Protein AF-A0A968PWA2-F1 (afdb_monomer)

Structure (mmCIF, N/CA/C/O backbone):
data_AF-A0A968PWA2-F1
#
_entry.id   AF-A0A968PWA2-F1
#
loop_
_atom_site.group_PDB
_atom_site.id
_atom_site.type_symbol
_atom_site.label_atom_id
_atom_site.label_alt_id
_atom_site.label_comp_id
_atom_site.label_asym_id
_atom_site.label_entity_id
_atom_site.label_seq_id
_atom_site.pdbx_PDB_ins_code
_atom_site.Cartn_x
_atom_site.Cartn_y
_atom_site.Cartn_z
_atom_site.occupancy
_atom_site.B_iso_or_equiv
_atom_site.auth_seq_id
_atom_site.auth_comp_id
_atom_site.auth_asym_id
_atom_site.auth_atom_id
_atom_site.pdbx_PDB_model_num
ATOM 1 N N . MET A 1 1 ? 65.175 -6.551 -15.500 1.00 68.94 1 MET A N 1
ATOM 2 C CA . MET A 1 1 ? 64.047 -7.483 -15.265 1.00 68.94 1 MET A CA 1
ATOM 3 C C . MET A 1 1 ? 63.043 -6.931 -14.249 1.00 68.94 1 MET A C 1
ATOM 5 O O . MET A 1 1 ? 61.898 -6.729 -14.619 1.00 68.94 1 MET A O 1
ATOM 9 N N . LEU A 1 2 ? 63.462 -6.571 -13.027 1.00 73.69 2 LEU A N 1
ATOM 10 C CA . LEU A 1 2 ? 62.563 -6.070 -11.966 1.00 73.69 2 LEU A CA 1
ATOM 11 C C . LEU A 1 2 ? 61.822 -4.754 -12.308 1.00 73.69 2 LEU A C 1
ATOM 13 O O . LEU A 1 2 ? 60.640 -4.617 -12.016 1.00 73.69 2 LEU A O 1
ATOM 17 N N . SER A 1 3 ? 62.492 -3.808 -12.983 1.00 75.06 3 SER A N 1
ATOM 18 C CA . SER A 1 3 ? 61.883 -2.525 -13.391 1.00 75.06 3 SER A CA 1
ATOM 19 C C . SER A 1 3 ? 60.801 -2.688 -14.472 1.00 75.06 3 SER A C 1
ATOM 21 O O . SER A 1 3 ? 59.752 -2.054 -14.405 1.00 75.06 3 SER A O 1
ATOM 23 N N . LEU A 1 4 ? 61.020 -3.609 -15.422 1.00 81.75 4 LEU A N 1
ATOM 24 C CA . LEU A 1 4 ? 60.056 -3.929 -16.481 1.00 81.75 4 LEU A CA 1
ATOM 25 C C . LEU A 1 4 ? 58.788 -4.561 -15.889 1.00 81.75 4 LEU A C 1
ATOM 27 O O . LEU A 1 4 ? 57.685 -4.151 -16.230 1.00 81.75 4 LEU A O 1
ATOM 31 N N . ILE A 1 5 ? 58.953 -5.491 -14.940 1.00 85.75 5 ILE A N 1
ATOM 32 C CA . ILE A 1 5 ? 57.846 -6.124 -14.206 1.00 85.75 5 ILE A CA 1
ATOM 33 C C . ILE A 1 5 ? 57.045 -5.072 -13.426 1.00 85.75 5 ILE A C 1
ATOM 35 O O . ILE A 1 5 ? 55.818 -5.080 -13.471 1.00 85.75 5 ILE A O 1
ATOM 39 N N . ARG A 1 6 ? 57.716 -4.114 -12.770 1.00 84.50 6 ARG A N 1
ATOM 40 C CA . ARG A 1 6 ? 57.046 -3.039 -12.021 1.00 84.50 6 ARG A CA 1
ATOM 41 C C . ARG A 1 6 ? 56.193 -2.140 -12.919 1.00 84.50 6 ARG A C 1
ATOM 43 O O . ARG A 1 6 ? 55.089 -1.776 -12.532 1.00 84.50 6 ARG A O 1
ATOM 50 N N . HIS A 1 7 ? 56.672 -1.788 -14.110 1.00 86.81 7 HIS A N 1
ATOM 51 C CA . HIS A 1 7 ? 55.898 -0.979 -15.059 1.00 86.81 7 HIS A CA 1
ATOM 52 C C . HIS A 1 7 ? 54.719 -1.747 -15.658 1.00 86.81 7 HIS A C 1
ATOM 54 O O . HIS A 1 7 ? 53.639 -1.180 -15.797 1.00 86.81 7 HIS A O 1
ATOM 60 N N . LEU A 1 8 ? 54.892 -3.043 -15.925 1.00 88.50 8 LEU A N 1
ATOM 61 C CA . LEU A 1 8 ? 53.817 -3.913 -16.405 1.00 88.50 8 LEU A CA 1
ATOM 62 C C . LEU A 1 8 ? 52.697 -4.061 -15.363 1.00 88.50 8 LEU A C 1
ATOM 64 O O . LEU A 1 8 ? 51.524 -3.981 -15.712 1.00 88.50 8 LEU A O 1
ATOM 68 N N . LEU A 1 9 ? 53.054 -4.182 -14.079 1.00 89.62 9 LEU A N 1
ATOM 69 C CA . LEU A 1 9 ? 52.089 -4.209 -12.975 1.00 89.62 9 LEU A CA 1
ATOM 70 C C . LEU A 1 9 ? 51.340 -2.879 -12.825 1.00 89.62 9 LEU A C 1
ATOM 72 O O . LEU A 1 9 ? 50.127 -2.888 -12.652 1.00 89.62 9 LEU A O 1
ATOM 76 N N . ILE A 1 10 ? 52.027 -1.738 -12.937 1.00 90.06 10 ILE A N 1
ATOM 77 C CA . ILE A 1 10 ? 51.380 -0.417 -12.863 1.00 90.06 10 ILE A CA 1
ATOM 78 C C . ILE A 1 10 ? 50.400 -0.226 -14.028 1.00 90.06 10 ILE A C 1
ATOM 80 O O . ILE A 1 10 ? 49.278 0.218 -13.806 1.00 90.06 10 ILE A O 1
ATOM 84 N N . LEU A 1 11 ? 50.786 -0.603 -15.251 1.00 91.50 11 LEU A N 1
ATOM 85 C CA . LEU A 1 11 ? 49.907 -0.520 -16.421 1.00 91.50 11 LEU A CA 1
ATOM 86 C C . LEU A 1 11 ? 48.680 -1.428 -16.289 1.00 91.50 11 LEU A C 1
ATOM 88 O O . LEU A 1 11 ? 47.587 -1.015 -16.666 1.00 91.50 11 LEU A O 1
ATOM 92 N N . LEU A 1 12 ? 48.847 -2.626 -15.723 1.00 91.19 12 LEU A N 1
ATOM 93 C CA . LEU A 1 12 ? 47.747 -3.551 -15.456 1.00 91.19 12 LEU A CA 1
ATOM 94 C C . LEU A 1 12 ? 46.777 -2.997 -14.401 1.00 91.19 12 LEU A C 1
ATOM 96 O O . LEU A 1 12 ? 45.568 -3.076 -14.570 1.00 91.19 12 LEU A O 1
ATOM 100 N N . ILE A 1 13 ? 47.290 -2.400 -13.324 1.00 90.75 13 ILE A N 1
ATOM 101 C CA . ILE A 1 13 ? 46.448 -1.777 -12.291 1.00 90.75 13 ILE A CA 1
ATOM 102 C C . ILE A 1 13 ? 45.674 -0.598 -12.890 1.00 90.75 13 ILE A C 1
ATOM 104 O O . ILE A 1 13 ? 44.464 -0.510 -12.708 1.00 90.75 13 ILE A O 1
ATOM 108 N N . VAL A 1 14 ? 46.343 0.272 -13.654 1.00 89.88 14 VAL A N 1
ATOM 109 C CA . VAL A 1 14 ? 45.705 1.430 -14.297 1.00 89.88 14 VAL A CA 1
ATOM 110 C C . VAL A 1 14 ? 44.640 0.990 -15.303 1.00 89.88 14 VAL A C 1
ATOM 112 O O . VAL A 1 14 ? 43.552 1.564 -15.313 1.00 89.88 14 VAL A O 1
ATOM 115 N N . SER A 1 15 ? 44.903 -0.039 -16.113 1.00 85.06 15 SER A N 1
ATOM 116 C CA . SER A 1 15 ? 43.921 -0.544 -17.078 1.00 85.06 15 SER A CA 1
ATOM 117 C C . SER A 1 15 ? 42.709 -1.179 -16.395 1.00 85.06 15 SER A C 1
ATOM 119 O O . SER A 1 15 ? 41.582 -0.926 -16.817 1.00 85.06 15 SER A O 1
ATOM 121 N N . VAL A 1 16 ? 42.908 -1.928 -15.306 1.00 86.69 16 VAL A N 1
ATOM 122 C CA . VAL A 1 16 ? 41.815 -2.503 -14.507 1.00 86.69 16 VAL A CA 1
ATOM 123 C C . VAL A 1 16 ? 40.992 -1.404 -13.834 1.00 86.69 16 VAL A C 1
ATOM 125 O O . VAL A 1 16 ? 39.767 -1.438 -13.917 1.00 86.69 16 VAL A O 1
ATOM 128 N N . SER A 1 17 ? 41.630 -0.394 -13.234 1.00 80.69 17 SER A N 1
ATOM 129 C CA . SER A 1 17 ? 40.924 0.735 -12.615 1.00 80.69 17 SER A CA 1
ATOM 130 C C . SER A 1 17 ? 40.097 1.531 -13.632 1.00 80.69 17 SER A C 1
ATOM 132 O O . SER A 1 17 ? 38.927 1.824 -13.379 1.00 80.69 17 SER A O 1
ATOM 134 N N . LEU A 1 18 ? 40.659 1.814 -14.813 1.00 78.88 18 LEU A N 1
ATOM 135 C CA . LEU A 1 18 ? 39.936 2.468 -15.911 1.00 78.88 18 LEU A CA 1
ATOM 136 C C . LEU A 1 18 ? 38.753 1.620 -16.399 1.00 78.88 18 LEU A C 1
ATOM 138 O O . LEU A 1 18 ? 37.669 2.156 -16.634 1.00 78.88 18 LEU A O 1
ATOM 142 N N . PHE A 1 19 ? 38.922 0.299 -16.492 1.00 77.88 19 PHE A N 1
ATOM 143 C CA . PHE A 1 19 ? 37.849 -0.616 -16.879 1.00 77.88 19 PHE A CA 1
ATOM 144 C C . PHE A 1 19 ? 36.711 -0.639 -15.848 1.00 77.88 19 PHE A C 1
ATOM 146 O O . PHE A 1 19 ? 35.544 -0.564 -16.224 1.00 77.88 19 PHE A O 1
ATOM 153 N N . THR A 1 20 ? 37.024 -0.643 -14.548 1.00 70.38 20 THR A N 1
ATOM 154 C CA . THR A 1 20 ? 36.003 -0.620 -13.485 1.00 70.38 20 THR A CA 1
ATOM 155 C C . THR A 1 20 ? 35.207 0.684 -13.4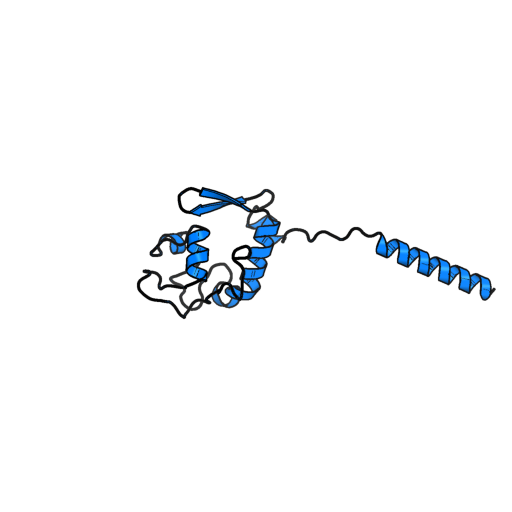26 1.00 70.38 20 THR A C 1
ATOM 157 O O . THR A 1 20 ? 34.011 0.641 -13.156 1.00 70.38 20 THR A O 1
ATOM 160 N N . CYS A 1 21 ? 35.818 1.832 -13.739 1.00 65.44 21 CYS A N 1
ATOM 161 C CA . CYS A 1 21 ? 35.106 3.115 -13.822 1.00 65.44 21 CYS A CA 1
ATOM 162 C C . CYS A 1 21 ? 34.213 3.242 -15.067 1.00 65.44 21 CYS A C 1
ATOM 164 O O . CYS A 1 21 ? 33.374 4.137 -15.118 1.00 65.44 21 CYS A O 1
ATOM 166 N N . SER A 1 22 ? 34.395 2.369 -16.062 1.00 67.69 22 SER A N 1
ATOM 167 C CA . SER A 1 22 ? 33.660 2.402 -17.333 1.00 67.69 22 SER A CA 1
ATOM 168 C C . SER A 1 22 ? 32.427 1.497 -17.344 1.00 67.69 22 SER A C 1
ATOM 170 O O . SER A 1 22 ? 31.693 1.480 -18.333 1.00 67.69 22 SER A O 1
ATOM 172 N N . LEU A 1 23 ? 32.193 0.717 -16.281 1.00 70.50 23 LEU A N 1
ATOM 173 C CA . LEU A 1 23 ? 30.982 -0.088 -16.189 1.00 70.50 23 LEU A CA 1
ATOM 174 C C . LEU A 1 23 ? 29.779 0.854 -16.055 1.00 70.50 23 LEU A C 1
ATOM 176 O O . LEU A 1 23 ? 29.796 1.731 -15.187 1.00 70.50 23 LEU A O 1
ATOM 180 N N . PRO A 1 24 ? 28.734 0.699 -16.890 1.00 66.38 24 PRO A N 1
ATOM 181 C CA . PRO A 1 24 ? 27.523 1.479 -16.716 1.00 66.38 24 PRO A CA 1
ATOM 182 C C . PRO A 1 24 ? 26.996 1.226 -15.305 1.00 66.38 24 PRO A C 1
ATOM 184 O O . PRO A 1 24 ? 26.912 0.075 -14.864 1.00 66.38 24 PRO A O 1
ATOM 187 N N . ALA A 1 25 ? 26.651 2.301 -14.594 1.00 65.12 25 ALA A N 1
ATOM 188 C CA . ALA A 1 25 ? 25.868 2.189 -13.377 1.00 65.12 25 ALA A CA 1
ATOM 189 C C . ALA A 1 25 ? 24.606 1.407 -13.748 1.00 65.12 25 ALA A C 1
ATOM 191 O O . ALA A 1 25 ? 23.795 1.876 -14.547 1.00 65.12 25 ALA A O 1
ATOM 192 N N . GLN A 1 26 ? 24.493 0.176 -13.253 1.00 63.28 26 GLN A N 1
ATOM 193 C CA . GLN A 1 26 ? 23.309 -0.639 -13.467 1.00 63.28 26 GLN A CA 1
ATOM 194 C C . GLN A 1 26 ? 22.161 0.127 -12.818 1.00 63.28 26 GLN A C 1
ATOM 196 O O . GLN A 1 26 ? 22.073 0.201 -11.594 1.00 63.28 26 GLN A O 1
ATOM 201 N N . ALA A 1 27 ? 21.331 0.776 -13.638 1.00 62.41 27 ALA A N 1
ATOM 202 C CA . ALA A 1 27 ? 20.067 1.303 -13.165 1.00 62.41 27 ALA A CA 1
ATOM 203 C C . ALA A 1 27 ? 19.337 0.119 -12.532 1.00 62.41 27 ALA A C 1
ATOM 205 O O . ALA A 1 27 ? 19.180 -0.911 -13.190 1.00 62.41 27 ALA A O 1
ATOM 206 N N . ALA A 1 28 ? 18.990 0.232 -11.248 1.00 65.94 28 ALA A N 1
ATOM 207 C CA . ALA A 1 28 ? 18.310 -0.834 -10.532 1.00 65.94 28 ALA A CA 1
ATOM 208 C C . ALA A 1 28 ? 17.091 -1.268 -11.356 1.00 65.94 28 ALA A C 1
ATOM 210 O O . ALA A 1 28 ? 16.186 -0.468 -11.609 1.00 65.94 28 ALA A O 1
ATOM 211 N N . SER A 1 29 ? 17.119 -2.505 -11.853 1.00 80.25 29 SER A N 1
ATOM 212 C CA . SER A 1 29 ? 15.995 -3.075 -12.582 1.00 80.25 29 SER A CA 1
ATOM 213 C C . SER A 1 29 ? 14.780 -3.136 -11.653 1.00 80.25 29 SER A C 1
ATOM 215 O O . SER A 1 29 ? 14.968 -3.359 -10.454 1.00 80.25 29 SER A O 1
ATOM 217 N N . PRO A 1 30 ? 13.549 -2.976 -12.172 1.00 88.81 30 PRO A N 1
ATO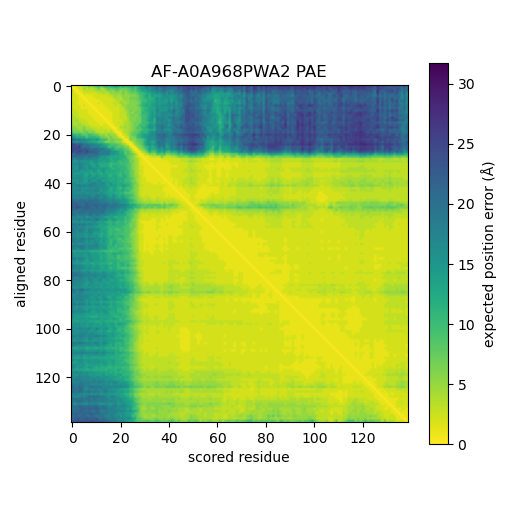M 218 C CA . PRO A 1 30 ? 12.346 -3.183 -11.376 1.00 88.81 30 PRO A CA 1
ATOM 219 C C . PRO A 1 30 ? 12.355 -4.554 -10.693 1.00 88.81 30 PRO A C 1
ATOM 221 O O . PRO A 1 30 ? 12.918 -5.515 -11.227 1.00 88.81 30 PRO A O 1
ATOM 224 N N . ASP A 1 31 ? 11.728 -4.641 -9.523 1.00 95.19 31 ASP A N 1
ATOM 225 C CA . ASP A 1 31 ? 11.618 -5.886 -8.769 1.00 95.19 31 ASP A CA 1
ATOM 226 C C . ASP A 1 31 ? 10.972 -6.981 -9.655 1.00 95.19 31 ASP A C 1
ATOM 228 O O . ASP A 1 31 ? 9.897 -6.754 -10.226 1.00 95.19 31 ASP A O 1
ATOM 232 N N . PRO A 1 32 ? 11.583 -8.177 -9.793 1.00 95.69 32 PRO A N 1
ATOM 233 C CA . PRO A 1 32 ? 11.033 -9.249 -10.623 1.00 95.69 32 PRO A CA 1
ATOM 234 C C . PRO A 1 32 ? 9.608 -9.668 -10.239 1.00 95.69 32 PRO A C 1
ATOM 236 O O . PRO A 1 32 ? 8.843 -10.103 -11.101 1.00 95.69 32 PRO A O 1
ATOM 239 N N . TYR A 1 33 ? 9.235 -9.539 -8.962 1.00 96.38 33 TYR A N 1
ATOM 240 C CA . TYR A 1 33 ? 7.878 -9.788 -8.486 1.00 96.38 33 TYR A CA 1
ATOM 241 C C . TYR A 1 33 ? 6.887 -8.812 -9.114 1.00 96.38 33 TYR A C 1
ATOM 243 O O . TYR A 1 33 ? 5.822 -9.225 -9.563 1.00 96.38 33 TYR A O 1
ATOM 251 N N . VAL A 1 34 ? 7.241 -7.529 -9.167 1.00 97.56 34 VAL A N 1
ATOM 252 C CA . VAL A 1 34 ? 6.387 -6.469 -9.717 1.00 97.56 34 VAL A CA 1
ATOM 253 C C . VAL A 1 34 ? 6.133 -6.706 -11.201 1.00 97.56 34 VAL A C 1
ATOM 255 O O . VAL A 1 34 ? 4.992 -6.666 -11.646 1.00 97.56 34 VAL A O 1
ATOM 258 N N . VAL A 1 35 ? 7.175 -7.043 -11.958 1.00 96.50 35 VAL A N 1
ATOM 259 C CA . VAL A 1 35 ? 7.030 -7.321 -13.394 1.00 96.50 35 VAL A CA 1
ATOM 260 C C . VAL A 1 35 ? 6.200 -8.584 -13.635 1.00 96.50 35 VAL A C 1
ATOM 262 O O . VAL A 1 35 ? 5.335 -8.592 -14.501 1.00 96.50 35 VAL A O 1
ATOM 265 N N . ARG A 1 36 ? 6.447 -9.660 -12.877 1.00 96.56 36 ARG A N 1
ATOM 266 C CA . ARG A 1 36 ? 5.829 -10.968 -13.140 1.00 96.56 36 ARG A CA 1
ATOM 267 C C . ARG A 1 36 ? 4.425 -11.126 -12.565 1.00 96.56 36 ARG A C 1
ATOM 269 O O . ARG A 1 36 ? 3.582 -11.738 -13.207 1.00 96.56 36 ARG A O 1
ATOM 276 N N . TYR A 1 37 ? 4.212 -10.686 -11.329 1.00 97.12 37 TYR A N 1
ATOM 277 C CA . TYR A 1 37 ? 2.979 -10.951 -10.583 1.00 97.12 37 TYR A CA 1
ATOM 278 C C . TYR A 1 37 ? 2.043 -9.747 -10.526 1.00 97.12 37 TYR A C 1
ATOM 280 O O . TYR A 1 37 ? 0.848 -9.950 -10.348 1.00 97.12 37 TYR A O 1
ATOM 288 N N . LEU A 1 38 ? 2.557 -8.521 -10.687 1.00 96.50 38 LEU A N 1
ATOM 289 C CA . LEU A 1 38 ? 1.719 -7.325 -10.845 1.00 96.50 38 LEU A CA 1
ATOM 290 C C . LEU A 1 38 ? 1.555 -6.910 -12.316 1.00 96.50 38 LEU A C 1
ATOM 292 O O . LEU A 1 38 ? 0.964 -5.869 -12.575 1.00 96.50 38 LEU A O 1
ATOM 296 N N . ASP A 1 39 ? 2.097 -7.701 -13.251 1.00 96.38 39 ASP A N 1
ATOM 297 C CA . ASP A 1 39 ? 2.053 -7.475 -14.705 1.00 96.38 39 ASP A CA 1
ATOM 298 C C . ASP A 1 39 ? 2.495 -6.061 -15.132 1.00 96.38 39 ASP A C 1
ATOM 300 O O . ASP A 1 39 ? 2.038 -5.484 -16.115 1.00 96.38 39 ASP A O 1
ATOM 304 N N . ALA A 1 40 ? 3.419 -5.470 -14.372 1.00 96.50 40 ALA A N 1
ATOM 305 C CA . ALA A 1 40 ? 3.863 -4.096 -14.573 1.00 96.50 40 ALA A CA 1
ATOM 306 C C . ALA A 1 40 ? 4.998 -4.008 -15.607 1.00 96.50 40 ALA A C 1
ATOM 308 O O . ALA A 1 40 ? 6.039 -3.398 -15.353 1.00 96.50 40 ALA A O 1
ATOM 309 N N . VAL A 1 41 ? 4.834 -4.656 -16.763 1.00 95.00 41 VAL A N 1
ATOM 310 C CA . VAL A 1 41 ? 5.745 -4.482 -17.912 1.00 95.00 41 VAL A CA 1
ATOM 311 C C . VAL A 1 41 ? 5.590 -3.069 -18.490 1.00 95.00 41 VAL A C 1
ATOM 313 O O . VAL A 1 41 ? 6.572 -2.438 -18.880 1.00 95.00 41 VAL A O 1
ATOM 316 N N . GLU A 1 42 ? 4.363 -2.550 -18.459 1.00 95.81 42 GLU A N 1
ATOM 317 C CA . GLU A 1 42 ? 3.996 -1.169 -18.774 1.00 95.81 42 GLU A CA 1
ATOM 318 C C . GLU A 1 42 ? 3.426 -0.471 -17.521 1.00 95.81 42 GLU A C 1
ATOM 320 O O . GLU A 1 42 ? 3.105 -1.139 -16.533 1.00 95.81 42 GLU A O 1
ATOM 325 N N . PRO A 1 43 ? 3.328 0.874 -17.498 1.00 97.19 43 PRO A N 1
ATOM 326 C CA . PRO A 1 43 ? 2.720 1.579 -16.376 1.00 97.19 43 PRO A CA 1
ATOM 327 C C . PRO A 1 43 ? 1.270 1.146 -16.119 1.00 97.19 43 PRO A C 1
ATOM 329 O O . PRO A 1 43 ? 0.443 1.146 -17.028 1.00 97.19 43 PRO A O 1
ATOM 332 N N . VAL A 1 44 ? 0.953 0.844 -14.861 1.00 97.19 44 VAL A N 1
ATOM 333 C CA . VAL A 1 44 ? -0.361 0.344 -14.438 1.00 97.19 44 VAL A CA 1
ATOM 334 C C . VAL A 1 44 ? -1.266 1.517 -14.046 1.00 97.19 44 VAL A C 1
ATOM 336 O O . VAL A 1 44 ? -0.847 2.342 -13.226 1.00 97.19 44 VAL A O 1
ATOM 339 N N . PRO A 1 45 ? -2.493 1.626 -14.589 1.00 97.00 45 PRO A N 1
ATOM 340 C CA . PRO A 1 45 ? -3.467 2.610 -14.133 1.00 97.00 45 PRO A CA 1
ATOM 341 C C . PRO A 1 45 ? -4.057 2.186 -12.784 1.00 97.00 45 PRO A C 1
ATOM 343 O O . PRO A 1 45 ? -4.615 1.098 -12.664 1.00 97.00 45 PRO A O 1
ATOM 346 N N . LEU A 1 46 ? -3.960 3.056 -11.781 1.00 96.38 46 LEU A N 1
ATOM 347 C CA . LEU A 1 46 ? -4.599 2.882 -10.475 1.00 96.38 46 LEU A CA 1
ATOM 348 C C . LEU A 1 46 ? -5.578 4.028 -10.215 1.00 96.38 46 LEU A C 1
ATOM 350 O O . LEU A 1 46 ? -5.316 5.168 -10.607 1.00 96.38 46 LEU A O 1
ATOM 354 N N . ASP A 1 47 ? -6.694 3.711 -9.560 1.00 96.38 47 ASP A N 1
ATOM 355 C CA . ASP A 1 47 ? -7.718 4.678 -9.162 1.00 96.38 47 ASP A CA 1
ATOM 356 C C . ASP A 1 47 ? -7.194 5.566 -8.029 1.00 96.38 47 ASP A C 1
ATOM 358 O O . ASP A 1 47 ? -6.823 5.079 -6.957 1.00 96.38 47 ASP A O 1
ATOM 362 N N . LEU A 1 48 ? -7.144 6.874 -8.262 1.00 95.31 48 LEU A N 1
ATOM 363 C CA . LEU A 1 48 ? -6.824 7.843 -7.221 1.00 95.31 48 LEU A CA 1
ATOM 364 C C . LEU A 1 48 ? -8.017 8.076 -6.293 1.00 95.31 48 LEU A C 1
ATOM 366 O O . LEU A 1 48 ? -7.815 8.348 -5.112 1.00 95.31 48 LEU A O 1
ATOM 370 N N . GLY A 1 49 ? -9.236 7.908 -6.793 1.00 93.75 49 GLY A N 1
ATOM 371 C CA . GLY A 1 49 ? -10.487 8.289 -6.156 1.00 93.75 49 GLY A CA 1
ATOM 372 C C . GLY A 1 49 ? -11.279 9.240 -7.051 1.00 93.75 49 GLY A C 1
ATOM 373 O O . GLY A 1 49 ? -10.731 9.881 -7.945 1.00 93.75 49 GLY A O 1
ATOM 374 N N . G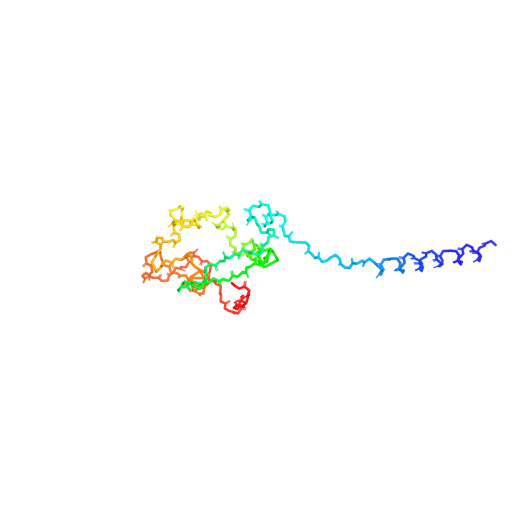LU A 1 50 ? -12.590 9.319 -6.818 1.00 89.62 50 GLU A N 1
ATOM 375 C CA . GLU A 1 50 ? -13.502 10.229 -7.538 1.00 89.62 50 GLU A CA 1
ATOM 376 C C . GLU A 1 50 ? -13.521 10.037 -9.073 1.00 89.62 50 GLU A C 1
ATOM 378 O O . GLU A 1 50 ? -13.949 10.916 -9.819 1.00 89.62 50 GLU A O 1
ATOM 383 N N . GLY A 1 51 ? -13.112 8.857 -9.556 1.00 90.19 51 GLY A N 1
ATOM 384 C CA . GLY A 1 51 ? -13.057 8.521 -10.982 1.00 90.19 51 GLY A CA 1
ATOM 385 C C . GLY A 1 51 ? -11.767 8.953 -11.686 1.00 90.19 51 GLY A C 1
ATOM 386 O O . GLY A 1 51 ? -11.651 8.777 -12.901 1.00 90.19 51 GLY A O 1
ATOM 387 N N . GLU A 1 52 ? -10.793 9.497 -10.955 1.00 95.75 52 GLU A N 1
ATOM 388 C CA . GLU A 1 52 ? -9.478 9.838 -11.490 1.00 95.75 52 GLU A CA 1
ATOM 389 C C . GLU A 1 52 ? -8.535 8.632 -11.475 1.00 95.75 52 GLU A C 1
ATOM 391 O O . GLU A 1 52 ? -8.499 7.852 -10.530 1.00 95.75 52 GLU A O 1
ATOM 396 N N . THR A 1 53 ? -7.702 8.492 -12.507 1.00 96.81 53 THR A N 1
ATOM 397 C CA . THR A 1 53 ? -6.684 7.433 -12.563 1.00 96.81 53 THR A CA 1
ATOM 398 C C . THR A 1 53 ? -5.299 8.013 -12.793 1.00 96.81 53 THR A C 1
ATOM 400 O O . THR A 1 53 ? -5.129 9.052 -13.435 1.00 96.81 53 THR A O 1
ATOM 403 N N . LYS A 1 54 ? -4.281 7.321 -12.281 1.00 95.38 54 LYS A N 1
ATOM 404 C CA . LYS A 1 54 ? -2.873 7.670 -12.481 1.00 95.38 54 LYS A CA 1
ATOM 405 C C . LYS A 1 54 ? -2.072 6.445 -12.884 1.00 95.38 54 LYS A C 1
ATOM 407 O O . LYS A 1 54 ? -2.283 5.355 -12.365 1.00 95.38 54 LYS A O 1
ATOM 412 N N . LEU A 1 55 ? -1.123 6.647 -13.794 1.00 96.94 55 LEU A N 1
ATOM 413 C CA . LEU A 1 55 ? -0.201 5.605 -14.232 1.00 96.94 55 LEU A CA 1
ATOM 414 C C . LEU A 1 55 ? 0.973 5.468 -13.257 1.00 96.94 55 LEU A C 1
ATOM 416 O O . LEU A 1 55 ? 1.676 6.441 -12.966 1.00 96.94 55 LEU A O 1
ATOM 420 N N . PHE A 1 56 ? 1.223 4.243 -12.803 1.00 96.31 56 PHE A N 1
ATOM 421 C CA . PHE A 1 56 ? 2.343 3.887 -11.938 1.00 96.31 56 PHE A CA 1
ATOM 422 C C . PHE A 1 56 ? 3.323 2.987 -12.681 1.00 96.31 56 PHE A C 1
ATOM 424 O O . PHE A 1 56 ? 2.970 1.918 -13.165 1.00 96.31 56 PHE A O 1
ATOM 431 N N . SER A 1 57 ? 4.581 3.421 -12.767 1.00 96.62 57 SER A N 1
ATOM 432 C CA . SER A 1 57 ? 5.637 2.620 -13.390 1.00 96.62 57 SER A CA 1
ATOM 433 C C . SER A 1 57 ? 6.025 1.415 -12.524 1.00 96.62 57 SER A C 1
ATOM 435 O O . SER A 1 57 ? 5.858 1.437 -11.303 1.00 96.62 57 SER A O 1
ATOM 437 N N . ALA A 1 58 ? 6.667 0.412 -13.129 1.00 96.69 58 ALA A N 1
ATOM 438 C CA . ALA A 1 58 ? 7.265 -0.712 -12.404 1.00 96.69 58 ALA A CA 1
ATOM 439 C C . ALA A 1 58 ? 8.231 -0.259 -11.293 1.00 96.69 58 ALA A C 1
ATOM 441 O O . ALA A 1 58 ? 8.313 -0.886 -10.239 1.00 96.69 58 ALA A O 1
ATOM 442 N N . LYS A 1 59 ? 8.938 0.862 -11.500 1.00 94.88 59 LYS A N 1
ATOM 443 C CA . LYS A 1 59 ? 9.817 1.458 -10.488 1.00 94.88 59 LYS A CA 1
ATOM 444 C C . LYS A 1 59 ? 9.020 1.964 -9.281 1.00 94.88 59 LYS A C 1
ATOM 446 O O . LYS A 1 59 ? 9.407 1.675 -8.155 1.00 94.88 59 LYS A O 1
ATOM 451 N N . ASN A 1 60 ? 7.901 2.658 -9.507 1.00 95.31 60 ASN A N 1
ATOM 452 C CA . ASN A 1 60 ? 7.033 3.142 -8.426 1.00 95.31 60 ASN A CA 1
ATOM 453 C C . ASN A 1 60 ? 6.466 1.969 -7.615 1.00 95.31 60 ASN A C 1
ATOM 455 O O . ASN A 1 60 ? 6.489 1.991 -6.391 1.00 95.31 60 ASN A O 1
ATOM 459 N N . LEU A 1 61 ? 6.005 0.919 -8.301 1.00 97.00 61 LEU A N 1
ATOM 460 C CA . LEU A 1 61 ? 5.461 -0.277 -7.656 1.00 97.00 61 LEU A CA 1
ATOM 461 C C . LEU A 1 61 ? 6.536 -1.081 -6.907 1.00 97.00 61 LEU A C 1
ATOM 463 O O . LEU A 1 61 ? 6.250 -1.656 -5.861 1.00 97.00 61 LEU A O 1
ATOM 467 N N . SER A 1 62 ? 7.779 -1.089 -7.400 1.00 96.88 62 SER A N 1
ATOM 468 C CA . SER A 1 62 ? 8.921 -1.697 -6.696 1.00 96.88 62 SER A CA 1
ATOM 469 C C . SER A 1 62 ? 9.236 -0.957 -5.399 1.00 96.88 62 SER A C 1
ATOM 471 O O . SER A 1 62 ? 9.486 -1.590 -4.376 1.00 96.88 62 SER A O 1
ATOM 473 N N . GLU A 1 63 ? 9.159 0.372 -5.420 1.00 95.44 63 GLU A N 1
ATOM 474 C CA . GLU A 1 63 ? 9.353 1.188 -4.225 1.00 95.44 63 GLU A CA 1
ATOM 475 C C . GLU A 1 63 ? 8.214 0.999 -3.212 1.00 95.44 63 GLU A C 1
ATOM 477 O O . GLU A 1 63 ? 8.470 0.739 -2.038 1.00 95.44 63 GLU A O 1
ATOM 482 N N . GLY A 1 64 ? 6.959 1.001 -3.671 1.00 95.69 64 GLY A N 1
ATOM 483 C CA . GLY A 1 64 ? 5.805 0.690 -2.822 1.00 95.69 64 GLY A CA 1
ATOM 484 C C . GLY A 1 64 ? 5.885 -0.713 -2.210 1.00 95.69 64 GLY A C 1
ATOM 485 O O . GLY A 1 64 ? 5.623 -0.893 -1.020 1.00 95.69 64 GLY A O 1
ATOM 486 N N . LYS A 1 65 ? 6.337 -1.712 -2.983 1.00 97.38 65 LYS A N 1
ATOM 487 C CA . LYS A 1 65 ? 6.609 -3.063 -2.474 1.00 97.38 65 LYS A CA 1
ATOM 488 C C . LYS A 1 65 ? 7.666 -3.035 -1.367 1.00 97.38 65 LYS A C 1
ATOM 490 O O . LYS A 1 65 ? 7.440 -3.648 -0.327 1.00 97.38 65 LYS A O 1
ATOM 495 N N . ARG A 1 66 ? 8.788 -2.337 -1.562 1.00 96.56 66 ARG A N 1
ATOM 496 C CA . ARG A 1 66 ? 9.852 -2.208 -0.552 1.00 96.56 66 ARG A CA 1
ATOM 497 C C . ARG A 1 66 ? 9.312 -1.603 0.748 1.00 96.56 66 ARG A C 1
ATOM 499 O O . ARG A 1 66 ? 9.503 -2.182 1.815 1.00 96.56 66 ARG A O 1
ATOM 506 N N . LEU A 1 67 ? 8.564 -0.502 0.651 1.00 96.19 67 LEU A N 1
ATOM 507 C CA . LEU A 1 67 ? 7.927 0.146 1.802 1.00 96.19 67 LEU A CA 1
ATOM 508 C C . LEU A 1 67 ? 6.952 -0.793 2.525 1.00 96.19 67 LEU A C 1
ATOM 510 O O . LEU A 1 67 ? 6.975 -0.873 3.756 1.00 96.19 67 LEU A O 1
ATOM 514 N N . PHE A 1 68 ? 6.138 -1.549 1.786 1.00 97.50 68 PHE A N 1
ATOM 515 C CA . PHE A 1 68 ? 5.232 -2.542 2.362 1.00 97.50 68 PHE A CA 1
ATOM 516 C C . PHE A 1 68 ? 5.987 -3.663 3.091 1.00 97.50 68 PHE A C 1
ATOM 518 O O . PHE A 1 68 ? 5.590 -4.082 4.182 1.00 97.50 68 PHE A O 1
ATOM 525 N N . GLU A 1 69 ? 7.082 -4.157 2.511 1.00 97.69 69 GLU A N 1
ATOM 526 C CA . GLU A 1 69 ? 7.891 -5.213 3.122 1.00 97.69 69 GLU A CA 1
ATOM 527 C C . GLU A 1 69 ? 8.560 -4.772 4.423 1.00 97.69 69 GLU A C 1
ATOM 529 O O . GLU A 1 69 ? 8.597 -5.551 5.375 1.00 97.69 69 GLU A O 1
ATOM 534 N N . GLU A 1 70 ? 9.028 -3.529 4.482 1.00 96.44 70 GLU A N 1
ATOM 535 C CA . GLU A 1 70 ? 9.680 -2.958 5.663 1.00 96.44 70 GLU A CA 1
ATOM 536 C C . GLU A 1 70 ? 8.694 -2.619 6.786 1.00 96.44 70 GLU A C 1
ATOM 538 O O . GLU A 1 70 ? 9.025 -2.772 7.963 1.00 96.44 70 GLU A O 1
ATOM 543 N N . ASN A 1 71 ? 7.484 -2.166 6.443 1.00 96.31 71 ASN A N 1
ATOM 544 C CA . ASN A 1 71 ? 6.580 -1.549 7.419 1.00 96.31 71 ASN A CA 1
ATOM 545 C C . ASN A 1 71 ? 5.324 -2.375 7.733 1.00 96.31 71 ASN A C 1
ATOM 547 O O . ASN A 1 71 ? 4.789 -2.253 8.836 1.00 96.31 71 ASN A O 1
ATOM 551 N N . CYS A 1 72 ? 4.857 -3.220 6.807 1.00 97.7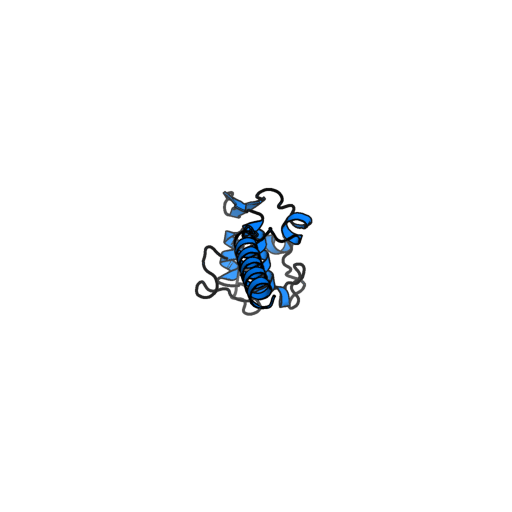5 72 CYS A N 1
ATOM 552 C CA . CYS A 1 72 ? 3.516 -3.822 6.866 1.00 97.75 72 CYS A CA 1
ATOM 553 C C . CYS A 1 72 ? 3.529 -5.360 6.885 1.00 97.75 72 CYS A C 1
ATOM 555 O O . CYS A 1 72 ? 2.636 -5.989 7.460 1.00 97.75 72 CYS A O 1
ATOM 557 N N . LYS A 1 73 ? 4.543 -5.991 6.280 1.00 98.12 73 LYS A N 1
ATOM 558 C CA . LYS A 1 73 ? 4.589 -7.445 6.017 1.00 98.12 73 LYS A CA 1
ATOM 559 C C . LYS A 1 73 ? 4.454 -8.332 7.252 1.00 98.12 73 LYS A C 1
ATOM 561 O O . LYS A 1 73 ? 3.913 -9.426 7.131 1.00 98.12 73 LYS A O 1
ATOM 566 N N . ASN A 1 74 ? 4.886 -7.870 8.424 1.00 98.19 74 ASN A N 1
ATOM 567 C CA . ASN A 1 74 ? 4.758 -8.640 9.666 1.00 98.19 74 ASN A CA 1
ATOM 568 C C . ASN A 1 74 ? 3.298 -8.981 10.002 1.00 98.19 74 ASN A C 1
ATOM 570 O O . ASN A 1 74 ? 3.042 -10.056 10.533 1.00 98.19 74 ASN A O 1
ATOM 574 N N . CYS A 1 75 ? 2.355 -8.098 9.663 1.00 98.25 75 CYS A N 1
ATOM 575 C CA . CYS A 1 75 ? 0.924 -8.320 9.880 1.00 98.25 75 CYS A CA 1
ATOM 576 C C . CYS A 1 75 ? 0.178 -8.660 8.585 1.00 98.25 75 CYS A C 1
ATOM 578 O O . CYS A 1 75 ? -0.864 -9.310 8.652 1.00 98.25 75 CYS A O 1
ATOM 580 N N . HIS A 1 76 ? 0.711 -8.245 7.429 1.00 98.38 76 HIS A N 1
ATOM 581 C CA . HIS A 1 76 ? 0.011 -8.306 6.145 1.00 98.38 76 HIS A CA 1
ATOM 582 C C . HIS A 1 76 ? 0.702 -9.136 5.056 1.00 98.38 76 HIS A C 1
ATOM 584 O O . HIS A 1 76 ? 0.560 -8.883 3.858 1.00 98.38 76 HIS A O 1
ATOM 590 N N . VAL A 1 77 ? 1.476 -10.149 5.445 1.00 98.19 77 VAL A N 1
ATOM 591 C CA . VAL A 1 77 ? 2.102 -11.073 4.492 1.00 98.19 77 VAL A CA 1
ATOM 592 C C . VAL A 1 77 ? 1.063 -11.666 3.529 1.00 98.19 77 VAL A C 1
ATOM 594 O O . VAL A 1 77 ? 0.027 -12.179 3.943 1.00 98.19 77 VAL A O 1
ATOM 597 N N . GLY A 1 78 ? 1.327 -11.558 2.224 1.00 97.06 78 GLY A N 1
ATOM 598 C CA . GLY A 1 78 ? 0.433 -12.075 1.181 1.00 97.06 78 GLY A CA 1
ATOM 599 C C . GLY A 1 78 ? -0.955 -11.422 1.130 1.00 97.06 78 GLY A C 1
ATOM 600 O O . GLY A 1 78 ? -1.860 -12.011 0.552 1.00 97.06 78 GLY A O 1
ATOM 601 N N . GLY A 1 79 ? -1.141 -10.249 1.745 1.00 97.69 79 GLY A N 1
ATOM 602 C CA . GLY A 1 79 ? -2.440 -9.570 1.821 1.00 97.69 79 GLY A CA 1
ATOM 603 C C . GLY A 1 79 ? -3.349 -10.058 2.955 1.00 97.69 79 GLY A C 1
ATOM 604 O O . GLY A 1 79 ? -4.497 -9.627 3.044 1.00 97.69 79 GLY A O 1
ATOM 605 N N . ALA A 1 80 ? -2.858 -10.936 3.835 1.00 98.00 80 ALA A N 1
ATOM 606 C CA . ALA A 1 80 ? -3.572 -11.324 5.048 1.00 98.00 80 ALA A CA 1
ATOM 607 C C . ALA A 1 80 ? -3.657 -10.161 6.054 1.00 98.00 80 ALA A C 1
ATOM 609 O O . ALA A 1 80 ? -3.056 -9.108 5.863 1.00 98.00 80 ALA A O 1
ATOM 610 N N . THR A 1 81 ? -4.364 -10.379 7.158 1.00 98.12 81 THR A N 1
ATOM 611 C CA . THR A 1 81 ? -4.273 -9.548 8.363 1.00 98.12 81 THR A CA 1
ATOM 612 C C . THR A 1 81 ? -4.187 -10.498 9.545 1.00 98.12 81 THR A C 1
ATOM 614 O O . THR A 1 81 ? -5.192 -11.038 9.992 1.00 98.12 81 THR A O 1
ATOM 617 N N . LEU A 1 82 ? -2.971 -10.791 10.011 1.00 97.44 82 LEU A N 1
ATOM 618 C CA . LEU A 1 82 ? -2.760 -11.828 11.030 1.00 97.44 82 LEU A CA 1
ATOM 619 C C . LEU A 1 82 ? -3.504 -11.563 12.354 1.00 97.44 82 LEU A C 1
ATOM 621 O O . LEU A 1 82 ? -4.041 -12.524 12.904 1.00 97.44 82 LEU A O 1
ATOM 625 N N . PRO A 1 83 ? -3.572 -10.317 12.870 1.00 95.44 83 PRO A N 1
ATOM 626 C CA . PRO A 1 83 ? -4.304 -10.037 14.107 1.00 95.44 83 PRO A CA 1
ATOM 627 C C . PRO A 1 83 ? -5.830 -10.118 13.958 1.00 95.44 83 PRO A C 1
ATOM 629 O O . PRO A 1 83 ? -6.517 -10.354 14.946 1.00 95.44 83 PRO A O 1
ATOM 632 N N . ASP A 1 84 ? -6.347 -9.928 12.741 1.00 95.44 84 ASP A N 1
ATOM 633 C CA . ASP A 1 84 ? -7.776 -9.978 12.425 1.00 95.44 84 ASP A CA 1
ATOM 634 C C . ASP A 1 84 ? -8.006 -10.556 11.015 1.00 95.44 84 ASP A C 1
ATOM 636 O O . ASP A 1 84 ? -8.104 -9.816 10.031 1.00 95.44 84 ASP A O 1
ATOM 640 N N . PRO A 1 85 ? -8.090 -11.892 10.887 1.00 94.69 85 PRO A N 1
ATOM 641 C CA . PRO A 1 85 ? -8.231 -12.550 9.591 1.00 94.69 85 PRO A CA 1
ATOM 642 C C . PRO A 1 85 ? -9.529 -12.227 8.839 1.00 94.69 85 PRO A C 1
ATOM 644 O O . PRO A 1 85 ? -9.618 -12.537 7.650 1.00 94.69 85 PRO A O 1
ATOM 647 N N . LEU A 1 86 ? -10.534 -11.636 9.499 1.00 92.38 86 LEU A N 1
ATOM 648 C CA . LEU A 1 86 ? -11.790 -11.244 8.854 1.00 92.38 86 LEU A CA 1
ATOM 649 C C . LEU A 1 86 ? -11.630 -9.966 8.019 1.00 92.38 86 LEU A C 1
ATOM 651 O O . LEU A 1 86 ? -12.371 -9.774 7.056 1.00 92.38 86 LEU A O 1
ATOM 655 N N . VAL A 1 87 ? -10.639 -9.126 8.337 1.00 95.44 87 VAL A N 1
ATOM 656 C CA . VAL A 1 87 ? -10.391 -7.831 7.686 1.00 95.44 87 VAL A CA 1
ATOM 657 C C . VAL A 1 87 ? -9.042 -7.855 6.957 1.00 95.44 87 VAL A C 1
ATOM 659 O O . VAL A 1 87 ? -8.054 -7.264 7.386 1.00 95.44 87 VAL A O 1
ATOM 662 N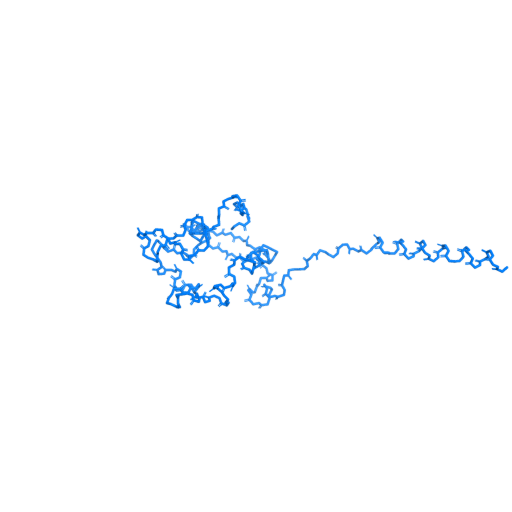 N . SER A 1 88 ? -8.986 -8.590 5.843 1.00 97.38 88 SER A N 1
ATOM 663 C CA . SER A 1 88 ? -7.792 -8.714 4.982 1.00 97.38 88 SER A CA 1
ATOM 664 C C . SER A 1 88 ? -7.541 -7.484 4.090 1.00 97.38 88 SER A C 1
ATOM 666 O O . SER A 1 88 ? -8.345 -6.556 4.055 1.00 97.38 88 SER A O 1
ATOM 668 N N . LEU A 1 89 ? -6.448 -7.498 3.313 1.00 98.44 89 LEU A N 1
ATOM 669 C CA . LEU A 1 89 ? -6.163 -6.515 2.254 1.00 98.44 89 LEU A CA 1
ATOM 670 C C . LEU A 1 89 ? -6.715 -6.930 0.874 1.00 98.44 89 LEU A C 1
ATOM 672 O O . LEU A 1 89 ? -6.252 -6.438 -0.154 1.00 98.44 89 LEU A O 1
ATOM 676 N N . SER A 1 90 ? -7.666 -7.869 0.827 1.00 98.06 90 SER A N 1
ATOM 677 C CA . SER A 1 90 ? -8.374 -8.202 -0.418 1.00 98.06 90 SER A CA 1
ATOM 678 C C . SER A 1 90 ? -9.202 -7.015 -0.911 1.00 98.06 90 SER A C 1
ATOM 680 O O . SER A 1 90 ? -9.692 -6.213 -0.113 1.00 98.06 90 SER A O 1
ATOM 682 N N . ILE A 1 91 ? -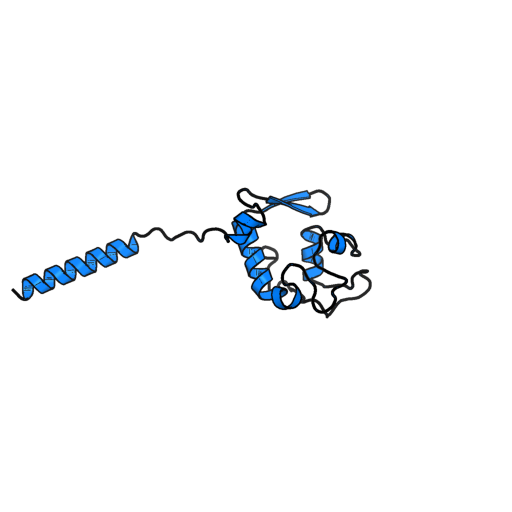9.394 -6.905 -2.227 1.00 97.06 91 ILE A N 1
ATOM 683 C CA . ILE A 1 91 ? -10.155 -5.792 -2.807 1.00 97.06 91 ILE A CA 1
ATOM 684 C C . ILE A 1 91 ? -11.614 -5.792 -2.328 1.00 97.06 91 ILE A C 1
ATOM 686 O O . ILE A 1 91 ? -12.197 -4.729 -2.127 1.00 97.06 91 ILE A O 1
ATOM 690 N N . GLU A 1 92 ? -12.192 -6.968 -2.076 1.00 97.88 92 GLU A N 1
ATOM 691 C CA . GLU A 1 92 ? -13.530 -7.127 -1.506 1.00 97.88 92 GLU A CA 1
ATOM 692 C C . GLU A 1 92 ? -13.606 -6.547 -0.089 1.00 97.88 92 GLU A C 1
ATOM 694 O O . GLU A 1 92 ? -14.524 -5.784 0.213 1.00 97.88 92 GLU A O 1
ATOM 699 N N . ALA A 1 93 ? -12.627 -6.859 0.767 1.00 98.12 93 ALA A N 1
ATOM 700 C CA . ALA A 1 93 ? -12.572 -6.323 2.123 1.00 98.12 93 ALA A CA 1
ATOM 701 C C . ALA A 1 93 ? -12.328 -4.808 2.118 1.00 98.12 93 ALA A C 1
ATOM 703 O O . ALA A 1 93 ? -13.011 -4.084 2.840 1.00 98.12 93 ALA A O 1
ATOM 704 N N . LEU A 1 94 ? -11.417 -4.313 1.275 1.00 98.31 94 LEU A N 1
ATOM 705 C CA . LEU A 1 94 ? -11.141 -2.881 1.139 1.00 98.31 94 LEU A CA 1
ATOM 706 C C . LEU A 1 94 ? -12.383 -2.097 0.692 1.00 98.31 94 LEU A C 1
ATOM 708 O O . LEU A 1 94 ? -12.689 -1.058 1.275 1.00 98.31 94 LEU A O 1
ATOM 712 N N . ARG A 1 95 ? -13.145 -2.618 -0.275 1.00 97.88 95 ARG A N 1
ATOM 713 C CA . ARG A 1 95 ? -14.417 -2.025 -0.727 1.00 97.88 95 ARG A CA 1
ATOM 714 C C . ARG A 1 95 ? -15.510 -2.021 0.331 1.00 97.88 95 ARG A C 1
ATOM 716 O O . ARG A 1 95 ? -16.325 -1.107 0.346 1.00 97.88 95 ARG A O 1
ATOM 723 N N . GLY A 1 96 ? -15.555 -3.051 1.175 1.00 98.19 96 GLY A N 1
ATOM 724 C CA . GLY A 1 96 ? -16.570 -3.188 2.221 1.00 98.19 96 GLY A CA 1
ATOM 725 C C . GLY A 1 96 ? -16.329 -2.326 3.463 1.00 98.19 96 GLY A C 1
ATOM 726 O O . GLY A 1 96 ? -17.224 -2.215 4.300 1.00 98.19 96 GLY A O 1
ATOM 727 N N . ALA A 1 97 ? -15.145 -1.720 3.598 1.00 98.38 97 ALA A N 1
ATOM 728 C CA . ALA A 1 97 ? -14.863 -0.792 4.686 1.00 98.38 97 ALA A CA 1
ATOM 729 C C . ALA A 1 97 ? -15.735 0.471 4.578 1.00 98.38 97 ALA A C 1
ATOM 731 O O . ALA A 1 97 ? -16.224 0.825 3.505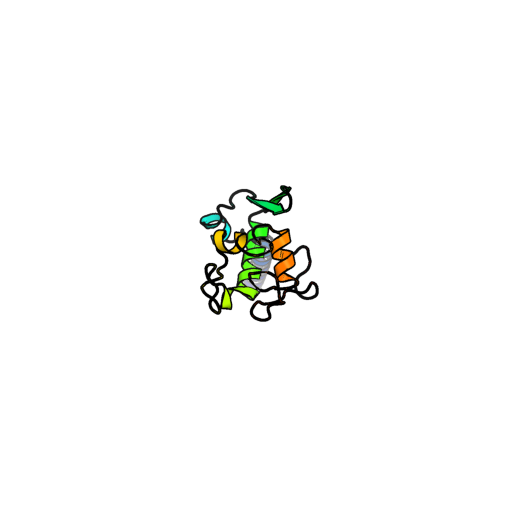 1.00 98.38 97 ALA A O 1
ATOM 732 N N . THR A 1 98 ? -15.916 1.176 5.694 1.00 98.25 98 THR A N 1
ATOM 733 C CA . THR A 1 98 ? -16.624 2.461 5.735 1.00 98.25 98 THR A CA 1
ATOM 734 C C . THR A 1 98 ? -15.679 3.571 6.220 1.00 98.25 98 THR A C 1
ATOM 736 O O . THR A 1 98 ? -15.184 3.488 7.342 1.00 98.25 98 THR A O 1
ATOM 739 N N . PRO A 1 99 ? -15.398 4.606 5.401 1.00 97.69 99 PRO A N 1
ATOM 740 C CA . PRO A 1 99 ? -15.623 4.638 3.949 1.00 97.69 99 PRO A CA 1
ATOM 741 C C . PRO A 1 99 ? -14.801 3.551 3.211 1.00 97.69 99 PRO A C 1
ATOM 743 O O . PRO A 1 99 ? -13.860 3.008 3.802 1.00 97.69 99 PRO A O 1
ATOM 746 N N . PRO A 1 100 ? -15.121 3.245 1.934 1.00 98.06 100 PRO A N 1
ATOM 747 C CA . PRO A 1 100 ? -14.351 2.298 1.124 1.00 98.06 100 PRO A CA 1
ATOM 748 C C . PRO A 1 100 ? -12.872 2.686 1.016 1.00 98.06 100 PRO A C 1
ATOM 750 O O . PRO A 1 100 ? -12.534 3.869 0.962 1.00 98.06 100 PRO A O 1
ATOM 753 N N . ARG A 1 101 ? -11.995 1.677 0.990 1.00 98.00 101 ARG A N 1
ATOM 754 C CA . ARG A 1 101 ? -10.524 1.804 1.003 1.00 98.00 101 ARG A CA 1
ATOM 755 C C . ARG A 1 101 ? -9.872 1.240 -0.264 1.00 98.00 101 ARG A C 1
ATOM 757 O O . ARG A 1 101 ? -8.799 0.648 -0.194 1.00 98.00 101 ARG A O 1
ATOM 764 N N . ASP A 1 102 ? -10.544 1.336 -1.408 1.00 97.44 102 ASP A N 1
ATOM 765 C CA . ASP A 1 102 ? -10.128 0.721 -2.677 1.00 97.44 102 ASP A CA 1
ATOM 766 C C . ASP A 1 102 ? -9.534 1.697 -3.706 1.00 97.44 102 ASP A C 1
ATOM 768 O O . ASP A 1 102 ? -9.230 1.297 -4.828 1.00 97.44 102 ASP A O 1
ATOM 772 N N . SER A 1 103 ? -9.296 2.948 -3.306 1.00 97.69 103 SER A N 1
ATOM 773 C CA . SER A 1 103 ? -8.564 3.958 -4.084 1.00 97.69 103 SER A CA 1
ATOM 774 C C . SER A 1 103 ? -7.271 4.388 -3.389 1.00 97.69 103 SER A C 1
ATOM 776 O O . SER A 1 103 ? -7.152 4.287 -2.164 1.00 97.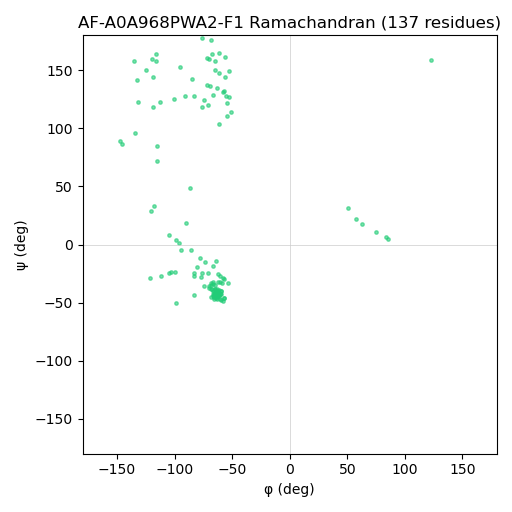69 103 SER A O 1
ATOM 778 N N . ILE A 1 104 ? -6.309 4.935 -4.138 1.00 96.81 104 ILE A N 1
ATOM 779 C CA . ILE A 1 104 ? -5.041 5.422 -3.570 1.00 96.81 104 ILE A CA 1
ATOM 780 C C . ILE A 1 104 ? -5.292 6.479 -2.490 1.00 96.81 104 ILE A C 1
ATOM 782 O O . ILE A 1 104 ? -4.740 6.364 -1.398 1.00 96.81 104 ILE A O 1
ATOM 786 N N . ASN A 1 105 ? -6.166 7.463 -2.729 1.00 96.75 105 ASN A N 1
ATOM 787 C CA . ASN A 1 105 ? -6.418 8.511 -1.737 1.00 96.75 105 ASN A CA 1
ATOM 788 C C . ASN A 1 105 ? -7.064 7.952 -0.461 1.00 96.75 105 ASN A C 1
ATOM 790 O O . ASN A 1 105 ? -6.698 8.370 0.637 1.00 96.75 105 ASN A O 1
ATOM 794 N N . SER A 1 106 ? -7.982 6.985 -0.583 1.00 97.94 106 SER A N 1
ATOM 795 C CA . SER A 1 106 ? -8.613 6.349 0.583 1.00 97.94 106 SER A CA 1
ATOM 796 C C . SER A 1 106 ? -7.630 5.499 1.400 1.00 97.94 106 SER A C 1
ATOM 798 O O . SER A 1 106 ? -7.654 5.548 2.631 1.00 97.94 106 SER A O 1
ATOM 800 N N . LEU A 1 107 ? -6.712 4.783 0.739 1.00 97.81 107 LEU A N 1
ATOM 801 C CA . LEU A 1 107 ? -5.640 4.034 1.397 1.00 97.81 107 LEU A CA 1
ATOM 802 C C . LEU A 1 107 ? -4.663 4.968 2.110 1.00 97.81 107 LEU A C 1
ATOM 804 O O . LEU A 1 107 ? -4.354 4.741 3.277 1.00 97.81 107 LEU A O 1
ATOM 808 N N . VAL A 1 108 ? -4.222 6.041 1.451 1.00 97.06 108 VAL A N 1
ATOM 809 C CA . VAL A 1 108 ? -3.331 7.036 2.064 1.00 97.06 108 VAL A CA 1
ATOM 810 C C . VAL A 1 108 ? -3.998 7.677 3.279 1.00 97.06 108 VAL A C 1
ATOM 812 O O . VAL A 1 108 ? -3.382 7.733 4.342 1.00 97.06 108 VAL A O 1
ATOM 815 N N . ALA A 1 109 ? -5.262 8.096 3.168 1.00 97.06 109 ALA A N 1
ATOM 816 C CA . ALA A 1 109 ? -6.022 8.646 4.291 1.00 97.06 109 ALA A CA 1
ATOM 817 C C . ALA A 1 109 ? -6.089 7.666 5.476 1.00 97.06 109 ALA A C 1
ATOM 819 O O . ALA A 1 109 ? -5.782 8.050 6.606 1.00 97.06 109 ALA A O 1
ATOM 820 N N . PHE A 1 110 ? -6.391 6.390 5.217 1.00 97.75 110 PHE A N 1
ATOM 821 C CA . PHE A 1 110 ? -6.388 5.348 6.245 1.00 97.75 110 PHE A CA 1
ATOM 822 C C . PHE A 1 110 ? -5.001 5.140 6.872 1.00 97.75 110 PHE A C 1
ATOM 824 O O . PHE A 1 110 ? -4.893 5.006 8.086 1.00 97.75 110 PHE A O 1
ATOM 831 N N . LEU A 1 111 ? -3.921 5.147 6.088 1.00 97.56 111 LEU A N 1
ATOM 832 C CA . LEU A 1 111 ? -2.562 5.006 6.623 1.00 97.56 111 LEU A CA 1
ATOM 833 C C . LEU A 1 111 ? -2.147 6.211 7.480 1.00 97.56 111 LEU A C 1
ATOM 835 O O . LEU A 1 111 ? -1.400 6.042 8.446 1.00 97.56 111 LEU A O 1
ATOM 839 N N . ARG A 1 112 ? -2.630 7.422 7.168 1.00 96.94 112 ARG A N 1
ATOM 840 C CA . ARG A 1 112 ? -2.392 8.616 7.997 1.00 96.94 112 ARG A CA 1
ATOM 841 C C . ARG A 1 112 ? -3.149 8.567 9.320 1.00 96.94 112 ARG A C 1
ATOM 843 O O . ARG A 1 112 ? -2.605 9.032 10.319 1.00 96.94 112 ARG A O 1
ATOM 850 N N . GLN A 1 113 ? -4.357 8.012 9.341 1.00 97.56 113 GLN A N 1
ATOM 851 C CA . GLN A 1 113 ? -5.185 7.885 10.540 1.00 97.56 113 GLN A CA 1
ATOM 852 C C . GLN A 1 113 ? -6.022 6.599 10.456 1.00 97.56 113 GLN A C 1
ATOM 854 O O . GLN A 1 113 ? -7.131 6.617 9.917 1.00 97.56 113 GLN A O 1
ATOM 859 N N . PRO A 1 114 ? -5.492 5.463 10.944 1.00 97.88 114 PRO A N 1
ATOM 860 C CA . PRO A 1 114 ? -6.209 4.203 10.851 1.00 97.88 114 PRO A CA 1
ATOM 861 C C . PRO A 1 114 ? -7.512 4.241 11.647 1.00 97.88 114 PRO A C 1
ATOM 863 O O . PRO A 1 114 ? -7.533 4.662 12.799 1.00 97.88 114 PRO A O 1
ATOM 866 N N . MET A 1 115 ? -8.589 3.746 11.041 1.00 97.88 115 MET A N 1
ATOM 867 C CA . MET A 1 115 ? -9.928 3.669 11.637 1.00 97.88 115 MET A CA 1
ATOM 868 C C . MET A 1 115 ? -10.415 2.215 11.722 1.00 97.88 115 MET A C 1
ATOM 870 O O . MET A 1 115 ? -9.953 1.341 10.977 1.00 97.88 115 MET A O 1
ATOM 874 N N . THR A 1 116 ? -11.384 1.928 12.585 1.00 97.50 116 THR A N 1
ATOM 875 C CA . THR A 1 116 ? -12.118 0.651 12.592 1.00 97.50 116 THR A CA 1
ATOM 876 C C . THR A 1 116 ? -12.756 0.375 11.228 1.00 97.50 116 THR A C 1
ATOM 878 O O . THR A 1 116 ? -12.858 1.260 10.379 1.00 97.50 116 THR A O 1
ATOM 881 N N . TYR A 1 117 ? -13.128 -0.877 10.954 1.00 97.81 117 TYR A N 1
ATOM 882 C CA . TYR A 1 117 ? -13.638 -1.270 9.632 1.00 97.81 117 TYR A CA 1
ATOM 883 C C . TYR A 1 117 ? -14.917 -0.516 9.227 1.00 97.81 117 TYR A C 1
ATOM 885 O O . TYR A 1 117 ? -15.110 -0.211 8.053 1.00 97.81 117 TYR A O 1
ATOM 893 N N . ASP A 1 118 ? -15.746 -0.163 10.206 1.00 97.94 118 ASP A N 1
ATOM 894 C CA . ASP A 1 118 ? -16.952 0.660 10.071 1.00 97.94 118 ASP A CA 1
ATOM 895 C C . ASP A 1 118 ? -16.684 2.180 10.151 1.00 97.94 118 ASP A C 1
ATOM 897 O O . ASP A 1 118 ? -17.604 2.974 9.966 1.00 97.94 118 ASP A O 1
ATOM 901 N N . GLY A 1 119 ? -15.440 2.590 10.420 1.00 97.62 119 GLY A N 1
ATOM 902 C CA . GLY A 1 119 ? -15.006 3.988 10.434 1.00 97.62 119 GLY A CA 1
ATOM 903 C C . GLY A 1 119 ? -15.446 4.801 11.649 1.00 97.62 119 GLY A C 1
ATOM 904 O O . GLY A 1 119 ? -15.313 6.024 11.625 1.00 97.62 119 GLY A O 1
ATOM 905 N N . THR A 1 120 ? -15.986 4.162 12.686 1.00 97.94 120 THR A N 1
ATOM 906 C CA . THR A 1 120 ? -16.568 4.855 13.845 1.00 97.94 120 THR A CA 1
ATOM 907 C C . THR A 1 120 ? -15.533 5.274 14.887 1.00 97.94 120 THR A C 1
ATOM 909 O O . THR A 1 120 ? -15.738 6.278 15.570 1.00 97.94 120 THR A O 1
ATOM 912 N N . GLU A 1 121 ? -14.410 4.560 14.982 1.00 97.75 121 GLU A N 1
ATOM 913 C CA . GLU A 1 121 ? -13.353 4.812 15.966 1.00 97.75 121 GLU A CA 1
ATOM 914 C C . GLU A 1 121 ? -11.957 4.749 15.331 1.00 97.75 121 GLU A C 1
ATOM 916 O O . GLU A 1 121 ? -11.747 4.116 14.294 1.00 97.75 121 GLU A O 1
ATOM 921 N N . GLU A 1 122 ? -10.976 5.391 15.968 1.00 97.44 122 GLU A N 1
ATOM 922 C CA . GLU A 1 122 ? -9.568 5.231 15.599 1.00 97.44 122 GLU A CA 1
ATOM 923 C C . GLU A 1 122 ? -9.078 3.822 15.956 1.00 97.44 122 GLU A C 1
ATOM 925 O O . GLU A 1 122 ? -9.345 3.295 17.038 1.00 97.44 122 GLU A O 1
ATOM 930 N N . SER A 1 123 ? -8.328 3.204 15.049 1.00 95.00 123 SER A N 1
ATOM 931 C CA . SER A 1 123 ? -7.736 1.886 15.251 1.00 95.00 123 SER A CA 1
ATOM 932 C C . SER A 1 123 ? -6.265 2.003 15.623 1.00 95.00 123 SER A C 1
ATOM 934 O O . SER A 1 123 ? -5.451 2.529 14.869 1.00 95.00 123 SER A O 1
ATOM 936 N N . PHE A 1 124 ? -5.900 1.402 16.752 1.00 94.38 124 PHE A N 1
ATOM 937 C CA . PHE A 1 124 ? -4.506 1.275 17.195 1.00 94.38 124 PHE A CA 1
ATOM 938 C C . PHE A 1 124 ? -3.880 -0.077 16.814 1.00 94.38 124 PHE A C 1
ATOM 940 O O . PHE A 1 124 ? -2.727 -0.345 17.146 1.00 94.38 124 PHE A O 1
ATOM 947 N N . PHE A 1 125 ? -4.637 -0.945 16.131 1.00 92.31 125 PHE A N 1
ATOM 948 C CA . PHE A 1 125 ? -4.168 -2.265 15.696 1.00 92.31 125 PHE A CA 1
ATOM 949 C C . PHE A 1 125 ? -3.379 -2.215 14.386 1.00 92.31 125 PHE A C 1
ATOM 951 O O . PHE A 1 125 ? -2.557 -3.095 14.127 1.00 92.31 125 PHE A O 1
ATOM 958 N N . CYS A 1 126 ? -3.621 -1.196 13.558 1.00 95.81 126 CYS A N 1
ATOM 959 C CA . CYS A 1 126 ? -2.845 -0.947 12.352 1.00 95.81 126 CYS A CA 1
ATOM 960 C C . CYS A 1 126 ? -1.740 0.076 12.632 1.00 95.81 126 CYS A C 1
ATOM 962 O O . CYS A 1 126 ? -1.846 0.928 13.513 1.00 95.81 126 CYS A O 1
ATOM 964 N N . ARG A 1 127 ? -0.661 -0.003 11.858 1.00 94.88 127 ARG A N 1
ATOM 965 C CA . ARG A 1 127 ? 0.442 0.943 11.941 1.00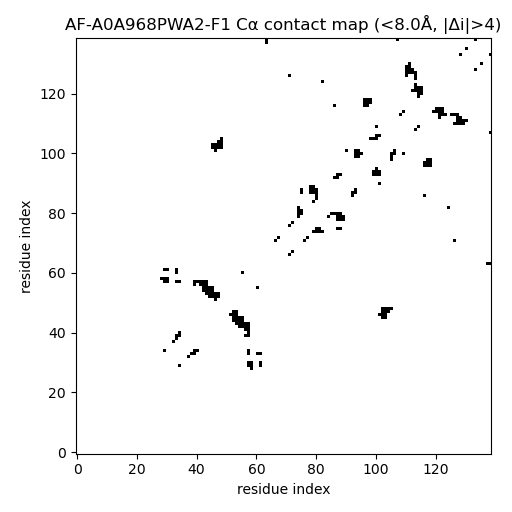 94.88 127 ARG A CA 1
ATOM 966 C C . ARG A 1 127 ? 0.051 2.263 11.277 1.00 94.88 127 ARG A C 1
ATOM 968 O O . ARG A 1 127 ? -0.149 2.306 10.069 1.00 94.88 127 ARG A O 1
ATOM 975 N N . GLN A 1 128 ? 0.035 3.342 12.053 1.00 96.75 128 GLN A N 1
ATOM 976 C CA . GLN A 1 128 ? -0.072 4.696 11.517 1.00 96.75 128 GLN A CA 1
ATOM 977 C C . GLN A 1 128 ? 1.232 5.114 10.817 1.00 96.75 128 GLN A C 1
ATOM 979 O O . GLN A 1 128 ? 2.329 4.893 11.337 1.00 96.75 128 GLN A O 1
ATOM 984 N N . MET A 1 129 ? 1.109 5.759 9.658 1.00 95.81 129 MET A N 1
ATOM 985 C CA . MET A 1 129 ? 2.212 6.272 8.843 1.00 95.81 129 MET A CA 1
ATOM 986 C C . MET A 1 129 ? 2.135 7.806 8.772 1.00 95.81 129 MET A C 1
ATOM 988 O O . MET A 1 129 ? 1.556 8.345 7.829 1.00 95.81 129 MET A O 1
ATOM 992 N N . PRO A 1 130 ? 2.685 8.547 9.753 1.00 94.44 130 PRO A N 1
ATOM 993 C CA . PRO A 1 130 ? 2.658 10.010 9.737 1.00 94.44 130 PRO A CA 1
ATOM 994 C C . PRO A 1 130 ? 3.578 10.585 8.649 1.00 94.44 130 PRO A C 1
ATOM 996 O O . PRO A 1 130 ? 4.514 9.925 8.193 1.00 94.44 130 PRO A O 1
ATOM 999 N N . GLU A 1 131 ? 3.344 11.838 8.251 1.00 93.62 131 GLU A N 1
ATOM 1000 C CA . GLU A 1 131 ? 4.142 12.517 7.212 1.00 93.62 131 GLU A CA 1
ATOM 1001 C C . GLU A 1 131 ? 5.617 12.687 7.608 1.00 93.62 131 GLU A C 1
ATOM 1003 O O . GLU A 1 131 ? 6.499 12.695 6.756 1.00 93.62 131 GLU A O 1
ATOM 1008 N N . SER A 1 132 ? 5.901 12.721 8.913 1.00 92.94 132 SER A N 1
ATOM 1009 C CA . SER A 1 132 ? 7.264 12.706 9.451 1.00 92.94 132 SER A CA 1
ATOM 1010 C C . SER A 1 132 ? 8.018 11.394 9.207 1.00 92.94 132 SER A C 1
ATOM 1012 O O . SER A 1 132 ? 9.242 11.383 9.320 1.00 92.94 132 SER A O 1
ATOM 1014 N N . TRP A 1 133 ? 7.314 10.297 8.905 1.00 91.69 133 TRP A N 1
ATOM 1015 C CA . TRP A 1 133 ? 7.912 8.996 8.596 1.00 91.69 133 TRP A CA 1
ATOM 1016 C C . TRP A 1 133 ? 7.991 8.761 7.088 1.00 91.69 133 TRP A C 1
ATOM 1018 O O . TRP A 1 133 ? 9.045 8.383 6.586 1.00 91.69 133 TRP A O 1
ATOM 1028 N N . VAL A 1 134 ? 6.878 8.954 6.374 1.00 92.25 134 VAL A N 1
ATOM 1029 C CA . VAL A 1 134 ? 6.783 8.746 4.919 1.00 92.25 134 VAL A CA 1
ATOM 1030 C C . VAL A 1 134 ? 6.113 9.960 4.298 1.00 92.25 134 VAL A C 1
ATOM 1032 O O . VAL A 1 134 ? 4.982 10.303 4.668 1.00 92.25 134 VAL A O 1
ATOM 1035 N N . SER A 1 135 ? 6.794 10.609 3.357 1.00 93.44 135 SER A N 1
ATOM 1036 C CA . SER A 1 135 ? 6.282 11.816 2.705 1.00 93.44 135 SER A CA 1
ATOM 1037 C C . SER A 1 135 ? 5.056 11.525 1.834 1.00 93.44 135 SER A C 1
ATOM 1039 O O . SER A 1 135 ? 4.783 10.382 1.473 1.00 93.44 135 SER A O 1
ATOM 1041 N N . GLN A 1 136 ? 4.305 12.563 1.459 1.00 90.19 136 GLN A N 1
ATOM 1042 C CA . GLN A 1 136 ? 3.123 12.407 0.602 1.00 90.19 136 GLN A CA 1
ATOM 1043 C C . GLN A 1 136 ? 3.433 11.800 -0.778 1.00 90.19 136 GLN A C 1
ATOM 1045 O O . GLN A 1 136 ? 2.563 11.190 -1.387 1.00 90.19 136 GLN A O 1
ATOM 1050 N N . SER A 1 137 ? 4.654 11.974 -1.288 1.00 87.19 137 SER A N 1
ATOM 1051 C CA . SER A 1 137 ? 5.077 11.391 -2.567 1.00 87.19 137 SER A CA 1
ATOM 1052 C C . SER A 1 137 ? 5.484 9.921 -2.480 1.00 87.19 137 SER A C 1
ATOM 1054 O O . SER A 1 137 ? 5.580 9.269 -3.518 1.00 87.19 137 SER A O 1
ATOM 1056 N N . GLU A 1 138 ? 5.790 9.439 -1.277 1.00 85.25 138 GLU A N 1
ATOM 1057 C CA . GLU A 1 138 ? 6.266 8.075 -1.026 1.00 85.25 138 GLU A CA 1
ATOM 1058 C C . GLU A 1 138 ? 5.156 7.143 -0.521 1.00 85.25 138 GLU A C 1
ATOM 1060 O O . GLU A 1 138 ? 5.296 5.929 -0.661 1.00 85.25 138 GLU A O 1
ATOM 1065 N N . ILE A 1 139 ? 4.095 7.696 0.081 1.00 82.00 139 ILE A N 1
ATOM 1066 C CA . ILE A 1 139 ? 2.945 6.939 0.603 1.00 82.00 139 ILE A CA 1
ATOM 1067 C C . ILE A 1 139 ? 1.921 6.570 -0.478 1.00 82.00 139 ILE A C 1
ATOM 1069 O O . ILE A 1 139 ? 1.961 7.155 -1.585 1.00 82.00 139 ILE A O 1
#

Secondary structure (DSSP, 8-state):
-HHHHHHHHHHHHHHHHHHHHTS-----PPPHHHHHHS-TTSPEEEEEETTEEEEE-HHHHHHHHHHHHHHTHHHHGGG--TT-TTS-SSHHHHHHSSS---SHHHHHHHHHS-B-TTSSSB-SSSPP--TTTS-TTT-

Radius of gyration: 23.79 Å; Cα contacts (8 Å, |Δi|>4): 141; chains: 1; bounding box: 81×25×36 Å

Nearest PDB structures (foldseek):
  4lji-assembly1_B  TM=9.916E-01  e=3.891E-15  Thermosynechococcus vestitus BP-1
  8j5k-assembly1_v  TM=9.167E-01  e=5.651E-08  Stephanocyclus meneghinianus
  8wb4-assembly1_v  TM=8.766E-01  e=1.164E-07  Chroomonas placoidea
  1f1c-assembly1_B  TM=8.876E-01  e=1.617E-07  Limnospira maxima
  6j3y-assembly1_V  TM=8.532E-01  e=1.727E-07  Chaetoceros neogracilis

Sequence (139 aa):
MLSLIRHLLILLIVSVSLFTCSLPAQAASPDPYVVRYLDAVEPVPLDLGEGETKLFSAKNLSEGKRLFEENCKNCHVGGATLPDPLVSLSIEALRGATPPRDSINSLVAFLRQPMTYDGTEESFFCRQMPESWVSQSEI

Solvent-accessible surface area (backbone atoms only — not comparable to full-atom values): 7984 Å² total; per-residue (Å²): 112,72,68,60,53,53,52,53,51,52,52,50,52,51,52,50,52,55,53,64,73,66,55,76,80,76,71,82,70,56,42,68,61,37,40,68,76,66,61,24,81,52,62,44,76,42,49,42,49,99,88,41,70,45,73,40,42,32,59,56,52,31,50,49,50,52,52,40,59,78,74,41,33,93,46,32,53,94,40,41,21,72,95,44,74,89,62,33,65,44,68,68,47,23,50,70,25,35,74,52,40,74,22,52,51,40,40,47,51,35,34,53,54,33,48,37,63,75,47,84,45,80,32,86,88,57,80,65,50,46,64,92,78,43,43,84,88,72,96

pLDDT: mean 92.36, std 8.77, range [62.41, 98.44]

Mean predicted aligned error: 7.48 Å

Foldseek 3Di:
DVVVVVVVVVVVVVVVVVVVVPPPPPPPDQDPCCCPVVVQPDFDWFAQDPPDTDTHHSNLVSLVVVVCVVFPCVQQPVQAGNVDRVQTNDQVSQVQAVVRNRGPNSVLVCLQFPADSPRPGTDPSDHRDHCVRPNPVRD